Protein AF-A0A965RWA8-F1 (afdb_monomer_lite)

Structure (mmCIF, N/CA/C/O backbone):
data_AF-A0A965RWA8-F1
#
_entry.id   AF-A0A965RWA8-F1
#
loop_
_atom_site.group_PDB
_atom_site.id
_atom_site.type_symbol
_atom_site.label_atom_id
_atom_site.label_alt_id
_atom_site.label_comp_id
_atom_site.label_asym_id
_atom_site.label_entity_id
_atom_site.label_seq_id
_atom_site.pdbx_PDB_ins_code
_atom_site.Cartn_x
_atom_site.Cartn_y
_atom_site.Cartn_z
_atom_site.occupancy
_atom_site.B_iso_or_equiv
_atom_site.auth_seq_id
_atom_site.auth_comp_id
_atom_site.auth_asym_id
_atom_site.auth_atom_id
_atom_site.pdbx_PDB_model_num
ATOM 1 N N . MET A 1 1 ? -7.972 7.412 22.235 1.00 55.31 1 MET A N 1
ATOM 2 C CA . MET A 1 1 ? -8.795 7.378 21.010 1.00 55.31 1 MET A CA 1
ATOM 3 C C . MET A 1 1 ? -7.855 7.187 19.844 1.00 55.31 1 MET A C 1
ATOM 5 O O . MET A 1 1 ? -6.853 7.891 19.776 1.00 55.31 1 MET A O 1
ATOM 9 N N . GLU A 1 2 ? -8.108 6.162 19.041 1.00 70.69 2 GLU A N 1
ATOM 10 C CA . GLU A 1 2 ? -7.171 5.648 18.044 1.00 70.69 2 GLU A CA 1
ATOM 11 C C . GLU A 1 2 ? -7.383 6.349 16.698 1.00 70.69 2 GLU A C 1
ATOM 13 O O . GLU A 1 2 ? -8.517 6.536 16.262 1.00 70.69 2 GLU A O 1
ATOM 18 N N . THR A 1 3 ? -6.293 6.783 16.067 1.00 82.31 3 THR A N 1
ATOM 19 C CA . THR A 1 3 ? -6.325 7.334 14.709 1.00 82.31 3 THR A CA 1
ATOM 20 C C . THR A 1 3 ? -6.526 6.184 13.729 1.00 82.31 3 THR A C 1
ATOM 22 O O . THR A 1 3 ? -5.692 5.276 13.682 1.00 82.31 3 THR A O 1
ATOM 25 N N . GLN A 1 4 ? -7.593 6.240 12.935 1.00 89.06 4 GLN A N 1
ATOM 26 C CA . GLN A 1 4 ? -7.839 5.277 11.865 1.00 89.06 4 GLN A CA 1
ATOM 27 C C . GLN A 1 4 ? -7.369 5.833 10.525 1.00 89.06 4 GLN A C 1
ATOM 29 O O . GLN A 1 4 ? -7.453 7.033 10.259 1.00 89.06 4 GLN A O 1
ATOM 34 N N . LEU A 1 5 ? -6.877 4.937 9.685 1.00 91.31 5 LEU A N 1
ATOM 35 C CA . LEU A 1 5 ? -6.507 5.195 8.308 1.00 91.31 5 LEU A CA 1
ATOM 36 C C . LEU A 1 5 ? -7.437 4.401 7.407 1.00 91.31 5 LEU A C 1
ATOM 38 O O . LEU A 1 5 ? -7.679 3.224 7.642 1.00 91.31 5 LEU A O 1
ATOM 42 N N . GLU A 1 6 ? -7.949 5.046 6.376 1.00 93.81 6 GLU A N 1
ATOM 43 C CA . GLU A 1 6 ? -8.663 4.397 5.285 1.00 93.81 6 GLU A CA 1
ATOM 44 C C . GLU A 1 6 ? -7.770 4.475 4.050 1.00 93.81 6 GLU A C 1
ATOM 46 O O . GLU A 1 6 ? -7.572 5.556 3.493 1.00 93.81 6 GLU A O 1
ATOM 51 N N . ILE A 1 7 ? -7.182 3.345 3.662 1.00 94.56 7 ILE A N 1
ATOM 52 C CA . ILE A 1 7 ? -6.241 3.289 2.542 1.00 94.56 7 ILE A CA 1
ATOM 53 C C . ILE A 1 7 ? -7.010 3.418 1.230 1.00 94.56 7 ILE A C 1
ATOM 55 O O . ILE A 1 7 ? -8.023 2.757 1.024 1.00 94.56 7 ILE A O 1
ATOM 59 N N . LYS A 1 8 ? -6.533 4.286 0.345 1.00 95.88 8 LYS A N 1
ATOM 60 C CA . LYS A 1 8 ? -7.126 4.535 -0.977 1.00 95.88 8 LYS A CA 1
ATOM 61 C C . LYS A 1 8 ? -6.205 4.104 -2.109 1.00 95.88 8 LYS A C 1
ATOM 63 O O . LYS A 1 8 ? -6.659 3.859 -3.217 1.00 95.88 8 LYS A O 1
ATOM 68 N N . GLY A 1 9 ? -4.923 3.938 -1.816 1.00 95.88 9 GLY A N 1
ATOM 69 C CA . GLY A 1 9 ? -3.997 3.325 -2.745 1.00 95.88 9 GLY A CA 1
ATOM 70 C C . GLY A 1 9 ? -2.563 3.387 -2.262 1.00 95.88 9 GLY A C 1
ATOM 71 O O . GLY A 1 9 ? -2.262 3.948 -1.203 1.00 95.88 9 GLY A O 1
ATOM 72 N N . LEU A 1 10 ? -1.673 2.822 -3.061 1.00 96.19 10 LEU A N 1
ATOM 73 C CA . LEU A 1 10 ? -0.238 2.935 -2.861 1.00 96.19 10 LEU A CA 1
ATOM 74 C C . LEU A 1 10 ? 0.496 3.026 -4.193 1.00 96.19 10 LEU A C 1
ATOM 76 O O . LEU A 1 10 ? 0.002 2.560 -5.217 1.00 96.19 10 LEU A O 1
ATOM 80 N N . ARG A 1 11 ? 1.682 3.628 -4.152 1.00 96.88 11 ARG A N 1
ATOM 81 C CA . ARG A 1 11 ? 2.596 3.738 -5.284 1.00 96.88 11 ARG A CA 1
ATOM 82 C C . ARG A 1 11 ? 4.037 3.561 -4.819 1.00 96.88 11 ARG A C 1
ATOM 84 O O . ARG A 1 11 ? 4.422 4.084 -3.770 1.00 96.88 11 ARG A O 1
ATOM 91 N N . PHE A 1 12 ? 4.822 2.836 -5.604 1.00 95.62 12 PHE A N 1
ATOM 92 C CA . PHE A 1 12 ? 6.266 2.688 -5.430 1.00 95.62 12 PHE A CA 1
ATOM 93 C C . PHE A 1 12 ? 6.922 2.250 -6.743 1.00 95.62 12 PHE A C 1
ATOM 95 O O . PHE A 1 12 ? 6.238 1.783 -7.649 1.00 95.62 12 PHE A O 1
ATOM 102 N N . ASN A 1 13 ? 8.240 2.363 -6.845 1.00 94.38 13 ASN A N 1
ATOM 103 C CA . ASN A 1 13 ? 9.035 1.735 -7.898 1.00 94.38 13 ASN A CA 1
ATOM 104 C C . ASN A 1 13 ? 10.039 0.715 -7.330 1.00 94.38 13 ASN A C 1
ATOM 106 O O . ASN A 1 13 ? 10.180 0.545 -6.119 1.00 94.38 13 ASN A O 1
ATOM 110 N N . ASP A 1 14 ? 10.729 0.016 -8.223 1.00 89.94 14 ASP A N 1
ATOM 111 C CA . ASP A 1 14 ? 11.733 -1.011 -7.930 1.00 89.94 14 ASP A CA 1
ATOM 112 C C . ASP A 1 14 ? 13.008 -0.501 -7.230 1.00 89.94 14 ASP A C 1
ATOM 114 O O . ASP A 1 14 ? 13.753 -1.304 -6.664 1.00 89.94 14 ASP A O 1
ATOM 118 N N . PHE A 1 15 ? 13.237 0.813 -7.190 1.00 91.00 15 PHE A N 1
ATOM 119 C CA . PHE A 1 15 ? 14.357 1.452 -6.489 1.00 91.00 15 PHE A CA 1
ATOM 120 C C . PHE A 1 15 ? 13.947 2.193 -5.211 1.00 91.00 15 PHE A C 1
ATOM 122 O O . PHE A 1 15 ? 14.815 2.650 -4.458 1.00 91.00 15 PHE A O 1
ATOM 129 N N . ASP A 1 16 ? 12.647 2.319 -4.944 1.00 89.81 16 ASP A N 1
ATOM 130 C CA . ASP A 1 16 ? 12.154 3.098 -3.822 1.00 89.81 16 ASP A CA 1
ATOM 131 C C . ASP A 1 16 ? 12.497 2.437 -2.482 1.00 89.81 16 ASP A C 1
ATOM 133 O O . ASP A 1 16 ? 12.273 1.251 -2.237 1.00 89.81 16 ASP A O 1
ATOM 137 N N . GLN A 1 17 ? 12.985 3.248 -1.545 1.00 92.00 17 GLN A N 1
ATOM 138 C CA . GLN A 1 17 ? 13.156 2.826 -0.150 1.00 92.00 17 GLN A CA 1
ATOM 139 C C . GLN A 1 17 ? 11.860 2.955 0.658 1.00 92.00 17 GLN A C 1
ATOM 141 O O . GLN A 1 17 ? 11.764 2.452 1.781 1.00 92.00 17 GLN A O 1
ATOM 146 N N . GLN A 1 18 ? 10.868 3.656 0.108 1.00 92.62 18 GLN A N 1
ATOM 147 C CA . GLN A 1 18 ? 9.610 3.953 0.771 1.00 92.62 18 GLN A CA 1
ATOM 148 C C . GLN A 1 18 ? 8.437 3.759 -0.179 1.00 92.62 18 GLN A C 1
ATOM 150 O O . GLN A 1 18 ? 8.526 4.076 -1.356 1.00 92.62 18 GLN A O 1
ATOM 155 N N . VAL A 1 19 ? 7.313 3.309 0.361 1.00 93.62 19 VAL A N 1
ATOM 156 C CA . VAL A 1 19 ? 6.046 3.243 -0.361 1.00 93.62 19 VAL A CA 1
ATOM 157 C C . VAL A 1 19 ? 5.233 4.482 -0.030 1.00 93.62 19 VAL A C 1
ATOM 159 O O . VAL A 1 19 ? 5.033 4.813 1.145 1.00 93.62 19 VAL A O 1
ATOM 162 N N . CYS A 1 20 ? 4.754 5.151 -1.072 1.00 94.88 20 CYS A N 1
ATOM 163 C CA . CYS A 1 20 ? 3.779 6.222 -0.973 1.00 94.88 20 CYS A CA 1
ATOM 164 C C . CYS A 1 20 ? 2.397 5.597 -0.766 1.00 94.88 20 CYS A C 1
ATOM 166 O O . CYS A 1 20 ? 1.934 4.829 -1.602 1.00 94.88 20 CYS A O 1
ATOM 168 N N . VAL A 1 21 ? 1.738 5.903 0.346 1.00 94.56 21 VAL A N 1
ATOM 169 C CA . VAL A 1 21 ? 0.413 5.385 0.694 1.00 94.56 21 VAL A CA 1
ATOM 170 C C . VAL A 1 21 ? -0.561 6.550 0.768 1.00 94.56 21 VAL A C 1
ATOM 172 O O . VAL A 1 21 ? -0.386 7.480 1.554 1.00 94.56 21 VAL A O 1
ATOM 175 N N . MET A 1 22 ? -1.599 6.493 -0.052 1.00 95.44 22 MET A N 1
ATOM 176 C CA . MET A 1 22 ? -2.674 7.476 -0.096 1.00 95.44 22 MET A CA 1
ATOM 177 C C . MET A 1 22 ? -3.793 7.018 0.831 1.00 95.44 22 MET A C 1
ATOM 179 O O . MET A 1 22 ? -4.249 5.876 0.732 1.00 95.44 22 MET A O 1
ATOM 183 N N . ALA A 1 23 ? -4.220 7.879 1.751 1.00 93.31 23 ALA A N 1
ATOM 184 C CA . ALA A 1 23 ? -5.212 7.505 2.749 1.00 93.31 23 ALA A CA 1
ATOM 185 C C . ALA A 1 23 ? -6.040 8.695 3.236 1.00 93.31 23 ALA A C 1
ATOM 187 O O . ALA A 1 23 ? -5.569 9.832 3.260 1.00 93.31 23 ALA A O 1
ATOM 188 N N . ASN A 1 24 ? -7.242 8.414 3.733 1.00 93.25 24 ASN A N 1
ATOM 189 C CA . ASN A 1 24 ? -7.941 9.336 4.619 1.00 93.25 24 ASN A CA 1
ATOM 190 C C . ASN A 1 24 ? -7.546 9.047 6.067 1.00 93.25 24 ASN A C 1
ATOM 192 O O . ASN A 1 24 ? -7.622 7.906 6.526 1.00 93.25 24 ASN A O 1
ATOM 196 N N . VAL A 1 25 ? -7.171 10.084 6.811 1.00 91.00 25 VAL A N 1
ATOM 197 C CA . VAL A 1 25 ? -7.022 9.994 8.265 1.00 91.00 25 VAL A CA 1
ATOM 198 C C . VAL A 1 25 ? -8.350 10.337 8.907 1.00 91.00 25 VAL A C 1
ATOM 200 O O . VAL A 1 25 ? -8.855 11.442 8.726 1.00 91.00 25 VAL A O 1
ATOM 203 N N . ILE A 1 26 ? -8.881 9.411 9.697 1.00 90.06 26 ILE A N 1
ATOM 204 C CA . ILE A 1 26 ? -10.113 9.587 10.457 1.00 90.06 26 ILE A CA 1
ATOM 205 C C . ILE A 1 26 ? -9.733 9.707 11.931 1.00 90.06 26 ILE A C 1
ATOM 207 O O . ILE A 1 26 ? -9.201 8.774 12.542 1.00 90.06 26 ILE A O 1
ATOM 211 N N . LYS A 1 27 ? -9.991 10.881 12.505 1.00 86.06 27 LYS A N 1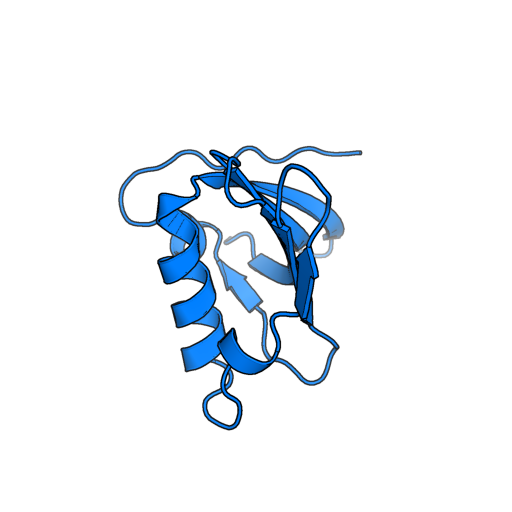
ATOM 212 C CA . LYS A 1 27 ? -9.797 11.148 13.929 1.00 86.06 27 LYS A CA 1
ATOM 213 C C . LYS A 1 27 ? -10.963 11.974 14.452 1.00 86.06 27 LYS A C 1
ATOM 215 O O . LYS A 1 27 ? -11.162 13.110 14.029 1.00 86.06 27 LYS A O 1
ATOM 220 N N . ASP A 1 28 ? -11.695 11.416 15.407 1.00 85.06 28 ASP A N 1
ATOM 221 C CA . ASP A 1 28 ? -12.905 12.025 15.963 1.00 85.06 28 ASP A CA 1
ATOM 222 C C . ASP A 1 28 ? -13.921 12.325 14.838 1.00 85.06 28 ASP A C 1
ATOM 224 O O . ASP A 1 28 ? -14.284 11.423 14.088 1.00 85.06 28 ASP A O 1
ATOM 228 N N . ASN A 1 29 ? -14.341 13.584 14.682 1.00 82.69 29 ASN A N 1
ATOM 229 C CA . ASN A 1 29 ? -15.227 14.033 13.599 1.00 82.69 29 ASN A CA 1
ATOM 230 C C . ASN A 1 29 ? -14.462 14.634 12.403 1.00 82.69 29 ASN A C 1
ATOM 232 O O . ASN A 1 29 ? -15.072 15.251 11.531 1.00 82.69 29 ASN A O 1
ATOM 236 N N . LEU A 1 30 ? -13.131 14.515 12.377 1.00 85.25 30 LEU A N 1
ATOM 237 C CA . LEU A 1 30 ? -12.286 15.025 11.302 1.00 85.25 30 LEU A CA 1
ATOM 238 C C . LEU A 1 30 ? -11.866 13.879 10.383 1.00 85.25 30 LEU A C 1
ATOM 240 O O . LEU A 1 30 ? -11.311 12.874 10.830 1.00 85.25 30 LEU A O 1
ATOM 244 N N . SER A 1 31 ? -12.095 14.077 9.088 1.00 89.44 31 SER A N 1
ATOM 245 C CA . SER A 1 31 ? -11.543 13.256 8.016 1.00 89.44 31 SER A CA 1
ATOM 246 C C . SER A 1 31 ? -10.780 14.163 7.061 1.00 89.44 31 SER A C 1
ATOM 248 O O . SER A 1 31 ? -11.299 15.205 6.659 1.00 89.44 31 SER A O 1
ATOM 250 N N . TYR A 1 32 ? -9.539 13.807 6.742 1.00 90.56 32 TYR A N 1
ATOM 251 C CA . TYR A 1 32 ? -8.746 14.528 5.751 1.00 90.56 32 TYR A CA 1
ATOM 252 C C . TYR A 1 32 ? -7.900 13.572 4.922 1.00 90.56 32 TYR A C 1
ATOM 254 O O . TYR A 1 32 ? -7.382 12.576 5.431 1.00 90.56 32 TYR A O 1
ATOM 262 N N . TRP A 1 33 ? -7.745 13.918 3.649 1.00 92.56 33 TRP A N 1
ATOM 263 C CA . TRP A 1 33 ? -6.855 13.230 2.727 1.00 92.56 33 TRP A CA 1
ATOM 264 C C . TRP A 1 33 ? -5.391 13.493 3.093 1.00 92.56 33 TRP A C 1
ATOM 266 O O . TRP A 1 33 ? -5.012 14.622 3.414 1.00 92.56 33 TRP A O 1
ATOM 276 N N . THR A 1 34 ? -4.555 12.462 3.040 1.00 91.38 34 THR A N 1
ATOM 277 C CA . THR A 1 34 ? -3.117 12.569 3.280 1.00 91.38 34 THR A CA 1
ATOM 278 C C . THR A 1 34 ? -2.335 11.568 2.438 1.00 91.38 34 THR A C 1
ATOM 280 O O . THR A 1 34 ? -2.863 10.564 1.954 1.00 91.38 34 THR A O 1
ATOM 283 N N . THR A 1 35 ? -1.035 11.825 2.353 1.00 92.38 35 THR A N 1
ATOM 284 C CA . THR A 1 35 ? -0.048 10.875 1.864 1.00 92.38 35 THR A CA 1
ATOM 285 C C . THR A 1 35 ? 0.898 10.510 3.006 1.00 92.38 35 THR A C 1
ATOM 287 O O . THR A 1 35 ? 1.452 11.371 3.696 1.00 92.38 35 THR A O 1
ATOM 290 N N . LEU A 1 36 ? 1.081 9.210 3.199 1.00 89.81 36 LEU A N 1
ATOM 291 C CA . LEU A 1 36 ? 1.966 8.597 4.178 1.00 89.81 36 LEU A CA 1
ATOM 292 C C . LEU A 1 36 ? 3.138 7.957 3.443 1.00 89.81 36 LEU A C 1
ATOM 294 O O . LEU A 1 36 ? 2.940 7.292 2.433 1.00 89.81 36 LEU A O 1
ATOM 298 N N . PHE A 1 37 ? 4.343 8.089 3.987 1.00 90.56 37 PHE A N 1
ATOM 299 C CA . PHE A 1 37 ? 5.487 7.311 3.517 1.00 90.56 37 PHE A CA 1
ATOM 300 C C . PHE A 1 37 ? 5.821 6.247 4.551 1.00 90.56 37 PHE A C 1
ATOM 302 O O . PHE A 1 37 ? 6.131 6.563 5.706 1.00 90.56 37 PHE A O 1
ATOM 309 N N . ILE A 1 38 ? 5.747 4.988 4.130 1.00 88.94 38 ILE A N 1
ATOM 310 C CA . ILE A 1 38 ? 6.179 3.841 4.929 1.00 88.94 38 ILE A CA 1
ATOM 311 C C . ILE A 1 38 ? 7.442 3.248 4.323 1.00 88.94 38 ILE A C 1
ATOM 313 O O . ILE A 1 38 ? 7.688 3.373 3.131 1.00 88.94 38 ILE A O 1
ATOM 317 N N . ASP A 1 39 ? 8.254 2.604 5.146 1.00 90.62 39 ASP A N 1
ATOM 318 C CA . ASP A 1 39 ? 9.414 1.856 4.670 1.00 90.62 39 ASP A CA 1
ATOM 319 C C . ASP A 1 39 ? 8.973 0.709 3.745 1.00 90.62 39 ASP A C 1
ATOM 321 O O . ASP A 1 39 ? 7.970 0.047 4.026 1.00 90.62 39 ASP A O 1
ATOM 325 N N . MET A 1 40 ? 9.724 0.447 2.672 1.00 90.56 40 MET A N 1
ATOM 326 C CA . MET A 1 40 ? 9.429 -0.639 1.728 1.00 90.56 40 MET A CA 1
ATOM 327 C C . MET A 1 40 ? 9.281 -2.004 2.423 1.00 90.56 40 MET A C 1
ATOM 329 O O . MET A 1 40 ? 8.454 -2.828 2.038 1.00 90.56 40 MET A O 1
ATOM 333 N N . THR A 1 41 ? 10.001 -2.238 3.522 1.00 89.25 41 THR A N 1
ATOM 334 C CA . THR A 1 41 ? 9.871 -3.469 4.323 1.00 89.25 41 THR A CA 1
ATOM 335 C C . THR A 1 41 ? 8.491 -3.646 4.968 1.00 89.25 41 THR A C 1
ATOM 337 O O . THR A 1 41 ? 8.120 -4.770 5.311 1.00 89.25 41 THR A O 1
ATOM 340 N N . CYS A 1 42 ? 7.712 -2.570 5.119 1.00 88.31 42 CYS A N 1
ATOM 341 C CA . CYS A 1 42 ? 6.349 -2.610 5.644 1.00 88.31 42 CYS A CA 1
ATOM 342 C C . CYS A 1 42 ? 5.299 -2.937 4.568 1.00 88.31 42 CYS A C 1
ATOM 344 O O . CYS A 1 42 ? 4.163 -3.249 4.931 1.00 88.31 42 CYS A O 1
ATOM 346 N N . LEU A 1 43 ? 5.654 -2.922 3.274 1.00 90.88 43 LEU A N 1
ATOM 347 C CA . LEU A 1 43 ? 4.717 -3.153 2.168 1.00 90.88 43 LEU A CA 1
ATOM 348 C C . LEU A 1 43 ? 3.971 -4.482 2.318 1.00 90.88 43 LEU A C 1
ATOM 350 O O . LEU A 1 43 ? 2.745 -4.510 2.306 1.00 90.88 43 LEU A O 1
ATOM 354 N N . ASN A 1 44 ? 4.695 -5.577 2.558 1.00 89.62 44 ASN A N 1
ATOM 355 C CA . ASN A 1 44 ? 4.076 -6.892 2.751 1.00 89.62 44 ASN A CA 1
ATOM 356 C C . ASN A 1 44 ? 3.118 -6.916 3.950 1.00 89.62 44 ASN A C 1
ATOM 358 O O . ASN A 1 44 ? 2.110 -7.618 3.925 1.00 89.62 44 ASN A O 1
ATOM 362 N N . GLY A 1 45 ? 3.417 -6.155 5.007 1.00 89.19 45 GLY A N 1
ATOM 363 C CA . GLY A 1 45 ? 2.518 -6.004 6.150 1.00 89.19 45 GLY A CA 1
ATOM 364 C C . GLY A 1 45 ? 1.200 -5.356 5.737 1.00 89.19 45 GLY A C 1
ATOM 365 O O . GLY A 1 45 ? 0.137 -5.910 6.010 1.00 89.19 45 GLY A O 1
ATOM 366 N N . LEU A 1 46 ? 1.281 -4.240 5.009 1.00 90.44 46 LEU A N 1
ATOM 367 C CA . LEU A 1 46 ? 0.120 -3.524 4.482 1.00 90.44 46 LEU A CA 1
ATOM 368 C C . LEU A 1 46 ? -0.716 -4.398 3.535 1.00 90.44 46 LEU A C 1
ATOM 370 O O . LEU A 1 46 ? -1.921 -4.532 3.738 1.00 90.44 46 LEU A O 1
ATOM 374 N N . ILE A 1 47 ? -0.085 -5.055 2.559 1.00 92.88 47 ILE A N 1
ATOM 375 C CA . ILE A 1 47 ? -0.782 -5.947 1.621 1.00 92.88 47 ILE A CA 1
ATOM 376 C C . ILE A 1 47 ? -1.504 -7.073 2.369 1.00 92.88 47 ILE A C 1
ATOM 378 O O . ILE A 1 47 ? -2.660 -7.363 2.078 1.00 92.88 47 ILE A O 1
ATOM 382 N N . ASN A 1 48 ? -0.876 -7.668 3.387 1.00 90.56 48 ASN A N 1
ATOM 383 C CA . ASN A 1 48 ? -1.501 -8.726 4.182 1.00 90.56 48 ASN A CA 1
ATOM 384 C C . ASN A 1 48 ? -2.698 -8.238 5.011 1.00 90.56 48 ASN A C 1
ATOM 386 O O . ASN A 1 48 ? -3.655 -8.993 5.200 1.00 90.56 48 ASN A O 1
ATOM 390 N N . VAL A 1 49 ? -2.653 -7.005 5.525 1.00 91.25 49 VAL A N 1
ATOM 391 C CA . VAL A 1 49 ? -3.800 -6.391 6.213 1.00 91.25 49 VAL A CA 1
ATOM 392 C C . VAL A 1 49 ? -4.961 -6.236 5.234 1.00 91.25 49 VAL A C 1
ATOM 394 O O . VAL A 1 49 ? -6.049 -6.742 5.510 1.00 91.25 49 VAL A O 1
ATOM 397 N N . LEU A 1 50 ? -4.709 -5.650 4.060 1.00 92.94 50 LEU A N 1
ATOM 398 C CA . LEU A 1 50 ? -5.719 -5.482 3.011 1.00 92.94 50 LEU A CA 1
ATOM 399 C C . LEU 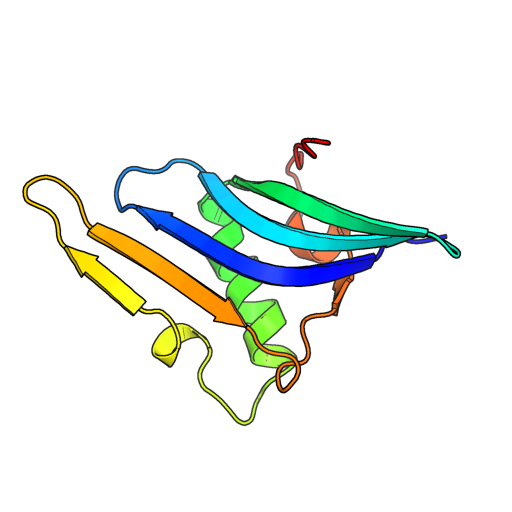A 1 50 ? -6.284 -6.833 2.543 1.00 92.94 50 LEU A C 1
ATOM 401 O O . LEU A 1 50 ? -7.497 -6.992 2.426 1.00 92.94 50 LEU A O 1
ATOM 405 N N . GLN A 1 51 ? -5.429 -7.840 2.355 1.00 93.69 51 GLN A N 1
ATOM 406 C CA . GLN A 1 51 ? -5.825 -9.180 1.916 1.00 93.69 51 GLN A CA 1
ATOM 407 C C . GLN A 1 51 ? -6.717 -9.890 2.937 1.00 93.69 51 GLN A C 1
ATOM 409 O O . GLN A 1 51 ? -7.678 -10.563 2.567 1.00 93.69 51 GLN A O 1
ATOM 414 N N . ARG A 1 52 ? -6.421 -9.743 4.234 1.00 93.06 52 ARG A N 1
ATOM 415 C CA . ARG A 1 52 ? -7.236 -10.328 5.308 1.00 93.06 52 ARG A CA 1
ATOM 416 C C . ARG A 1 52 ? -8.620 -9.690 5.386 1.00 93.06 52 ARG A C 1
ATOM 418 O O . ARG A 1 52 ? -9.582 -10.372 5.726 1.00 93.06 52 ARG A O 1
ATOM 425 N N . GLN A 1 53 ? -8.704 -8.393 5.107 1.00 92.81 53 GLN A N 1
ATOM 426 C CA . GLN A 1 53 ? -9.957 -7.641 5.113 1.00 92.81 53 GLN A CA 1
ATOM 427 C C . GLN A 1 53 ? -10.807 -7.900 3.864 1.00 92.81 53 GLN A C 1
ATOM 429 O O . GLN A 1 53 ? -12.023 -7.730 3.922 1.00 92.81 53 GLN A O 1
ATOM 434 N N . ASN A 1 54 ? -10.182 -8.354 2.773 1.00 93.62 54 ASN A N 1
ATOM 435 C CA . ASN A 1 54 ? -10.822 -8.610 1.486 1.00 93.62 54 ASN A CA 1
ATOM 436 C C . ASN A 1 54 ? -10.509 -10.036 0.979 1.00 93.62 54 ASN A C 1
ATOM 438 O O . ASN A 1 54 ? -9.859 -10.193 -0.051 1.00 93.62 54 ASN A O 1
ATOM 442 N N . PRO A 1 55 ? -10.939 -11.102 1.685 1.00 93.44 55 PRO A N 1
ATOM 443 C CA . PRO A 1 55 ? -10.600 -12.491 1.343 1.00 93.44 55 PRO A CA 1
ATOM 444 C C . PRO A 1 55 ? -11.162 -12.972 -0.005 1.00 93.44 55 PRO A C 1
ATOM 446 O O . PRO A 1 55 ? -10.751 -14.015 -0.505 1.00 93.44 55 PRO A O 1
ATOM 449 N N . GLN A 1 56 ? -12.122 -12.244 -0.571 1.00 93.56 56 GLN A N 1
ATOM 450 C CA . GLN A 1 56 ? -12.784 -12.546 -1.838 1.00 93.56 56 GLN A CA 1
ATOM 451 C C . GLN A 1 56 ? -11.994 -12.118 -3.086 1.00 93.56 56 GLN A C 1
ATOM 453 O O . GLN A 1 56 ? -12.381 -12.481 -4.193 1.00 93.56 56 GLN A O 1
ATOM 458 N N . VAL A 1 57 ? -10.915 -11.352 -2.915 1.00 92.25 57 VAL A N 1
ATOM 459 C CA . VAL A 1 57 ? -10.051 -10.843 -3.992 1.00 92.25 57 VAL A CA 1
ATOM 460 C C . VAL A 1 57 ? -8.590 -11.086 -3.638 1.00 92.25 57 VAL A C 1
ATOM 462 O O . VAL A 1 57 ? -8.240 -11.136 -2.461 1.00 92.25 57 VAL A O 1
ATOM 465 N N . THR A 1 58 ? -7.722 -11.207 -4.637 1.00 92.88 58 THR A N 1
ATOM 466 C CA . THR A 1 58 ? -6.270 -11.244 -4.428 1.00 92.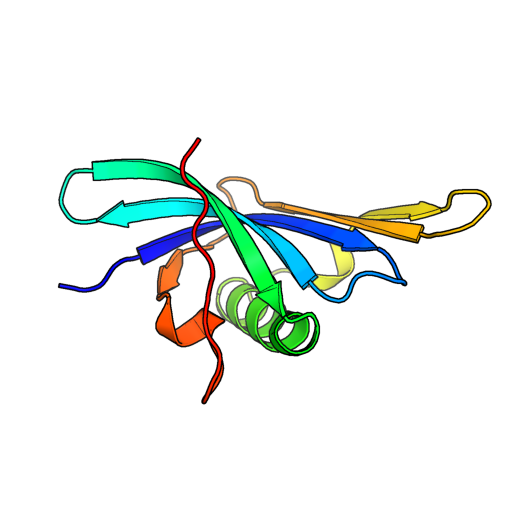88 58 THR A CA 1
ATOM 467 C C . THR A 1 58 ? -5.726 -9.827 -4.575 1.00 92.88 58 THR A C 1
ATOM 469 O O . THR A 1 58 ? -5.642 -9.319 -5.685 1.00 92.88 58 THR A O 1
ATOM 472 N N . ILE A 1 59 ? -5.313 -9.179 -3.482 1.00 92.44 59 ILE A N 1
ATOM 473 C CA . ILE A 1 59 ? -4.858 -7.771 -3.521 1.00 92.44 59 ILE A CA 1
ATOM 474 C C . ILE A 1 59 ? -3.665 -7.567 -4.462 1.00 92.44 59 ILE A C 1
ATOM 476 O O . ILE A 1 59 ? -3.546 -6.524 -5.094 1.00 92.44 59 ILE A O 1
ATOM 480 N N . LE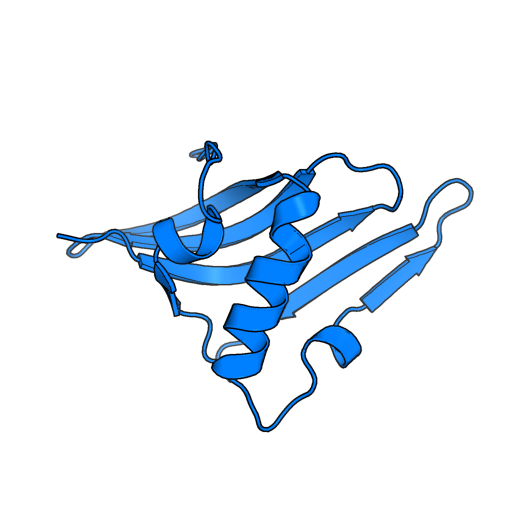U A 1 60 ? -2.777 -8.558 -4.564 1.00 91.19 60 LEU A N 1
ATOM 481 C CA . LEU A 1 60 ? -1.619 -8.487 -5.458 1.00 91.19 60 LEU A CA 1
ATOM 482 C C . LEU A 1 60 ? -2.010 -8.460 -6.941 1.00 91.19 60 LEU A C 1
ATOM 484 O O . LEU A 1 60 ? -1.292 -7.844 -7.722 1.00 91.19 60 LEU A O 1
ATOM 488 N N . ASP A 1 61 ? -3.132 -9.081 -7.313 1.00 93.38 61 ASP A N 1
ATOM 489 C CA . ASP A 1 61 ? -3.604 -9.118 -8.704 1.00 93.38 61 ASP A CA 1
ATOM 490 C C . ASP A 1 61 ? -4.177 -7.757 -9.142 1.00 93.38 61 ASP A C 1
ATOM 492 O O . ASP A 1 61 ? -4.242 -7.463 -10.333 1.00 93.38 61 ASP A O 1
ATOM 496 N N . GLU A 1 62 ? -4.535 -6.901 -8.181 1.00 94.19 62 GLU A N 1
ATOM 497 C CA . GLU A 1 62 ? -5.028 -5.538 -8.413 1.00 94.19 62 GLU A CA 1
ATOM 498 C C . GLU A 1 62 ? -3.892 -4.510 -8.577 1.00 94.19 62 GLU A C 1
ATOM 500 O O . GLU A 1 62 ? -4.138 -3.351 -8.922 1.00 94.19 62 GLU A O 1
ATOM 505 N N . ILE A 1 63 ? -2.633 -4.909 -8.342 1.00 94.94 63 ILE A N 1
ATOM 506 C CA . ILE A 1 63 ? -1.475 -4.031 -8.535 1.00 94.94 63 ILE A CA 1
ATOM 507 C C . ILE A 1 63 ? -1.176 -3.923 -10.030 1.00 94.94 63 ILE A C 1
ATOM 509 O O . ILE A 1 63 ? -0.795 -4.889 -10.691 1.00 94.94 63 ILE A O 1
ATOM 513 N N . LYS A 1 64 ? -1.281 -2.705 -10.555 1.00 96.06 64 LYS A N 1
ATOM 514 C CA . LYS A 1 64 ? -0.880 -2.364 -11.919 1.00 96.06 64 LYS A CA 1
ATOM 515 C C . LYS A 1 64 ? 0.597 -2.004 -11.932 1.00 96.06 64 LYS A C 1
ATOM 517 O O . LYS A 1 64 ? 1.103 -1.409 -10.981 1.00 96.06 64 LYS A O 1
ATOM 522 N N . SER A 1 65 ? 1.282 -2.317 -13.026 1.00 96.19 65 SER A N 1
ATOM 523 C CA . SER A 1 65 ? 2.656 -1.877 -13.242 1.00 96.19 65 SER A CA 1
ATOM 524 C C . SER A 1 65 ? 2.832 -1.185 -14.587 1.00 96.19 65 SER A C 1
ATOM 526 O O . SER A 1 65 ? 2.173 -1.513 -15.576 1.00 96.19 65 SER A O 1
ATOM 528 N N . ILE A 1 66 ? 3.728 -0.202 -14.610 1.00 95.00 66 ILE A N 1
ATOM 529 C CA . ILE A 1 66 ? 4.147 0.515 -15.812 1.00 95.00 66 ILE A CA 1
ATOM 530 C C . ILE A 1 66 ? 5.670 0.493 -15.839 1.00 95.00 66 ILE A C 1
ATOM 532 O O . ILE A 1 66 ? 6.329 1.054 -14.964 1.00 95.00 66 ILE A O 1
ATOM 536 N N . THR A 1 67 ? 6.235 -0.166 -16.846 1.00 94.69 67 THR A N 1
ATOM 537 C CA . THR A 1 67 ? 7.685 -0.222 -17.043 1.00 94.69 67 THR A CA 1
ATOM 538 C C . THR A 1 67 ? 8.140 0.944 -17.915 1.00 94.69 67 THR A C 1
ATOM 540 O O . THR A 1 67 ? 7.718 1.085 -19.064 1.00 94.69 67 THR A O 1
ATOM 543 N N . TYR A 1 68 ? 9.023 1.763 -17.358 1.00 91.06 68 TYR A N 1
ATOM 544 C CA . TYR A 1 68 ? 9.774 2.804 -18.048 1.00 91.06 68 TYR A CA 1
ATOM 545 C C . TYR A 1 68 ? 11.146 2.268 -18.470 1.00 91.06 68 TYR A C 1
ATOM 547 O O . TYR A 1 68 ? 11.489 1.118 -18.204 1.00 91.06 68 TYR A O 1
ATOM 555 N N . LEU A 1 69 ? 11.941 3.104 -19.146 1.00 92.69 69 LEU A N 1
ATOM 556 C CA . LEU A 1 69 ? 13.264 2.707 -19.637 1.00 92.69 69 LEU A CA 1
ATOM 557 C C . LEU A 1 69 ? 14.184 2.219 -18.504 1.00 92.69 69 LEU A C 1
ATOM 559 O O . LEU A 1 69 ?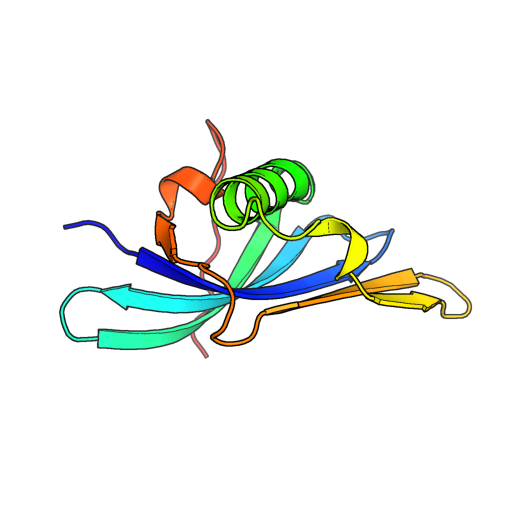 14.925 1.258 -18.692 1.00 92.69 69 LEU A O 1
ATOM 563 N N . ASP A 1 70 ? 14.096 2.873 -17.343 1.00 93.06 70 ASP A N 1
ATOM 564 C CA . ASP A 1 70 ? 15.061 2.709 -16.255 1.00 93.06 70 ASP A CA 1
ATOM 565 C C . ASP A 1 70 ? 14.460 2.112 -14.976 1.00 93.06 70 ASP A C 1
ATOM 567 O O . ASP A 1 70 ? 15.220 1.762 -14.081 1.00 93.06 70 ASP A O 1
ATOM 571 N N . PHE A 1 71 ? 13.130 2.015 -14.862 1.00 93.00 71 PHE A N 1
ATOM 572 C CA . PHE A 1 71 ? 12.435 1.568 -13.649 1.00 93.00 71 PHE A CA 1
ATOM 573 C C . PHE A 1 71 ? 11.017 1.076 -13.948 1.00 93.00 71 PHE A C 1
ATOM 575 O O . PHE A 1 71 ? 10.455 1.367 -15.004 1.00 93.00 71 PHE A O 1
ATOM 582 N N . THR A 1 72 ? 10.416 0.351 -13.008 1.00 95.94 72 THR A N 1
ATOM 583 C CA . THR A 1 72 ? 9.001 -0.046 -13.063 1.00 95.94 72 THR A CA 1
ATOM 584 C C . THR A 1 72 ? 8.239 0.597 -11.915 1.00 95.94 72 THR A C 1
ATOM 586 O O . THR A 1 72 ? 8.572 0.371 -10.755 1.00 95.94 72 THR A O 1
ATOM 589 N N . GLU A 1 73 ? 7.203 1.377 -12.229 1.00 96.25 73 GLU A N 1
ATOM 590 C CA . GLU A 1 73 ? 6.239 1.843 -11.228 1.00 96.25 73 GLU A CA 1
ATOM 591 C C . GLU A 1 73 ? 5.180 0.776 -10.982 1.00 96.25 73 GLU A C 1
ATOM 593 O O . GLU A 1 73 ? 4.700 0.134 -11.915 1.00 96.25 73 GLU A O 1
ATOM 598 N N . TYR A 1 74 ? 4.789 0.648 -9.722 1.00 97.00 74 TYR A N 1
ATOM 599 C CA . TYR A 1 74 ? 3.710 -0.190 -9.235 1.00 97.00 74 TYR A CA 1
ATOM 600 C C . TYR A 1 74 ? 2.681 0.701 -8.549 1.00 97.00 74 TYR A C 1
ATOM 602 O O . TYR A 1 74 ? 3.033 1.568 -7.744 1.00 97.00 74 TYR A O 1
ATOM 610 N N . GLU A 1 75 ? 1.411 0.478 -8.858 1.00 96.94 75 GLU A N 1
ATOM 611 C CA . GLU A 1 75 ? 0.300 1.276 -8.360 1.00 96.94 75 GLU A CA 1
ATOM 612 C C . GLU A 1 75 ? -0.887 0.381 -8.019 1.00 96.94 75 GLU A C 1
ATOM 614 O O . GLU A 1 75 ? -1.268 -0.506 -8.781 1.00 96.94 75 GLU A O 1
ATOM 619 N N . LEU A 1 76 ? -1.472 0.631 -6.855 1.00 96.50 76 LEU A N 1
ATOM 620 C CA . LEU A 1 76 ? -2.709 0.013 -6.404 1.00 96.50 76 LEU A CA 1
ATOM 621 C C . LEU A 1 76 ? -3.694 1.132 -6.098 1.00 96.50 76 LEU A C 1
ATOM 623 O O . LEU A 1 76 ? -3.402 1.998 -5.273 1.00 96.50 76 LEU A O 1
ATOM 627 N N . GLU A 1 77 ? -4.863 1.075 -6.717 1.00 95.12 77 GLU A N 1
ATOM 628 C CA . GLU A 1 77 ? -5.988 1.963 -6.436 1.00 95.12 77 GLU A CA 1
ATOM 629 C C . GLU A 1 77 ? -7.102 1.130 -5.809 1.00 95.12 77 GLU A C 1
ATOM 631 O O . GLU A 1 77 ? -7.486 0.096 -6.350 1.00 95.12 77 GLU A O 1
ATOM 636 N N . LEU A 1 78 ? -7.601 1.565 -4.654 1.00 93.31 78 LEU A N 1
ATOM 637 C CA . LEU A 1 78 ? -8.657 0.881 -3.917 1.00 93.31 78 LEU A CA 1
ATOM 638 C C . LEU A 1 78 ? -9.900 1.763 -3.918 1.00 93.31 78 LEU A C 1
ATOM 640 O O . LEU A 1 78 ? -9.898 2.862 -3.356 1.00 93.31 78 LEU A O 1
ATOM 644 N N . ASP A 1 79 ? -10.957 1.272 -4.554 1.00 89.94 79 ASP A N 1
ATOM 645 C CA . ASP A 1 79 ? -12.261 1.920 -4.530 1.00 89.94 79 ASP A CA 1
ATOM 646 C C . ASP A 1 79 ? -13.048 1.573 -3.253 1.00 89.94 79 ASP A C 1
ATOM 648 O O . ASP A 1 79 ? -12.588 0.844 -2.368 1.00 89.94 79 ASP A O 1
ATOM 652 N N . ASP A 1 80 ? -14.263 2.109 -3.146 1.00 86.81 80 ASP A N 1
ATOM 653 C CA . ASP A 1 80 ? -15.110 1.936 -1.965 1.00 86.81 80 ASP A CA 1
ATOM 654 C C . ASP A 1 80 ? -15.685 0.509 -1.814 1.00 86.81 80 ASP A C 1
ATOM 656 O O . ASP A 1 80 ? -16.391 0.233 -0.842 1.00 86.81 80 ASP A O 1
ATOM 660 N N . THR A 1 81 ? -15.399 -0.415 -2.744 1.00 88.56 81 THR A N 1
ATOM 661 C CA . THR A 1 81 ? -15.770 -1.836 -2.611 1.00 88.56 81 THR A CA 1
ATOM 662 C C . THR A 1 81 ? -14.795 -2.619 -1.731 1.00 88.56 81 THR A C 1
ATOM 664 O O . THR A 1 81 ? -15.154 -3.683 -1.217 1.00 88.56 81 THR A O 1
ATOM 667 N N . PHE A 1 82 ? -13.593 -2.081 -1.499 1.00 90.81 82 PHE A N 1
ATOM 668 C CA . PHE A 1 82 ? -12.604 -2.667 -0.604 1.00 90.81 82 PHE A CA 1
ATOM 669 C C . PHE A 1 82 ? -12.812 -2.191 0.834 1.00 90.81 82 PHE A C 1
ATOM 671 O O . PHE A 1 82 ? -13.030 -1.014 1.121 1.00 90.81 82 PHE A O 1
ATOM 678 N N . ASN A 1 83 ? -12.655 -3.107 1.783 1.00 91.38 83 ASN A N 1
ATOM 679 C CA . ASN A 1 83 ? -12.461 -2.743 3.176 1.00 91.38 83 ASN A CA 1
ATOM 680 C C . ASN A 1 83 ? -10.992 -2.358 3.389 1.00 91.38 83 ASN A C 1
ATOM 682 O O . AS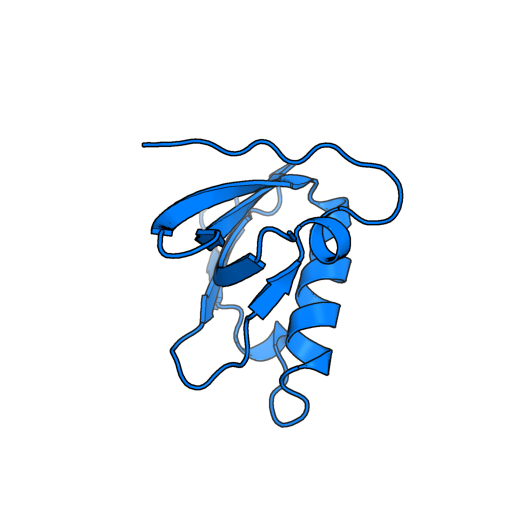N A 1 83 ? -10.110 -3.207 3.272 1.00 91.38 83 ASN A O 1
ATOM 686 N N . THR A 1 84 ? -10.738 -1.079 3.664 1.00 92.19 84 THR A N 1
ATOM 687 C CA . THR A 1 84 ? -9.379 -0.513 3.702 1.00 92.19 84 THR A CA 1
ATOM 688 C C . THR A 1 84 ? -9.034 0.182 5.017 1.00 92.19 84 THR A C 1
ATOM 690 O O . THR A 1 84 ? -8.031 0.897 5.113 1.00 92.19 84 THR A O 1
ATOM 693 N N . LYS A 1 85 ? -9.874 0.007 6.043 1.00 91.06 85 LYS A N 1
ATOM 694 C CA . LYS A 1 85 ? -9.682 0.648 7.345 1.00 91.06 85 LYS A CA 1
ATOM 695 C C . LYS A 1 85 ? -8.657 -0.115 8.172 1.00 91.06 85 LYS A C 1
ATOM 697 O O . LYS A 1 85 ? -8.862 -1.282 8.486 1.00 91.06 85 LYS A O 1
ATOM 702 N N . CYS A 1 86 ? -7.597 0.555 8.592 1.00 87.69 86 CYS A N 1
ATOM 703 C CA . CYS A 1 86 ? -6.585 0.009 9.490 1.00 87.69 86 CYS A CA 1
ATOM 704 C C . CYS A 1 86 ? -6.126 1.063 10.498 1.00 87.69 86 CYS A C 1
ATOM 706 O O . CYS A 1 86 ? -6.311 2.267 10.300 1.00 87.69 86 CYS A O 1
ATOM 708 N N . SER A 1 87 ? -5.542 0.630 11.608 1.00 85.38 87 SER A N 1
ATOM 709 C CA . SER A 1 87 ? -4.904 1.547 12.544 1.00 85.38 87 SER A CA 1
ATOM 710 C C . SER A 1 87 ? -3.470 1.866 12.126 1.00 85.38 87 SER A C 1
ATOM 712 O O . SER A 1 87 ? -2.806 1.121 11.402 1.00 85.38 87 SER A O 1
ATOM 714 N N . LEU A 1 88 ? -2.951 2.993 12.615 1.00 77.50 88 LEU A N 1
ATOM 715 C CA . LEU A 1 88 ? -1.553 3.359 12.385 1.00 77.50 88 LEU A CA 1
ATOM 716 C C . LEU A 1 88 ? -0.579 2.306 12.953 1.00 77.50 88 LEU A C 1
ATOM 718 O O . LEU A 1 88 ? 0.536 2.170 12.453 1.00 77.50 88 LEU A O 1
ATOM 722 N N . GLU A 1 89 ? -0.976 1.573 13.997 1.00 76.31 89 GLU A N 1
ATOM 723 C CA . GLU A 1 89 ? -0.151 0.517 14.595 1.00 76.31 89 GLU A CA 1
ATOM 724 C C . GLU A 1 89 ? -0.036 -0.707 13.682 1.00 76.31 89 GLU A C 1
ATOM 726 O O . GLU A 1 89 ? 1.047 -1.283 13.568 1.00 76.31 89 GLU A O 1
ATOM 731 N N . GLU A 1 90 ? -1.109 -1.055 12.967 1.00 75.81 90 GLU A N 1
ATOM 732 C CA . GLU A 1 90 ? -1.115 -2.158 11.997 1.00 75.81 90 GLU A CA 1
ATOM 733 C C . GLU A 1 90 ? -0.163 -1.894 10.819 1.00 75.81 90 GLU A C 1
ATOM 735 O O . GLU A 1 90 ? 0.480 -2.817 10.318 1.00 75.81 90 GLU A O 1
ATOM 740 N N . LEU A 1 91 ? -0.003 -0.627 10.429 1.00 71.62 91 LEU A N 1
ATOM 741 C CA . LEU A 1 91 ? 0.918 -0.191 9.372 1.00 71.62 91 LEU A CA 1
ATOM 742 C C . LEU A 1 91 ? 2.389 -0.151 9.794 1.00 71.62 91 LEU A C 1
ATOM 744 O O . LEU A 1 91 ? 3.278 -0.311 8.958 1.00 71.62 91 LEU A O 1
ATOM 748 N N . LYS A 1 92 ? 2.675 0.094 11.076 1.00 65.62 92 LYS A N 1
ATOM 749 C CA . LYS A 1 92 ? 4.048 0.326 11.548 1.00 65.62 92 LYS A CA 1
ATOM 750 C C . LYS A 1 92 ? 4.917 -0.927 11.554 1.00 65.62 92 LYS A C 1
ATOM 752 O O . LYS A 1 92 ? 6.146 -0.814 11.594 1.00 65.62 92 LYS A O 1
ATOM 757 N N . GLY A 1 93 ? 4.314 -2.118 11.573 1.00 55.75 93 GLY A N 1
ATOM 758 C CA . GLY A 1 93 ? 5.029 -3.307 12.031 1.00 55.75 93 GLY A CA 1
ATOM 759 C C . GLY A 1 93 ? 5.636 -3.066 13.425 1.00 55.75 93 GLY A C 1
ATOM 760 O O . GLY A 1 93 ? 5.535 -1.990 14.010 1.00 55.75 93 GLY A O 1
ATOM 761 N N . LYS A 1 94 ? 6.284 -4.060 14.027 1.00 45.38 94 LYS A N 1
ATOM 762 C CA . LYS A 1 94 ? 6.671 -3.968 15.446 1.00 45.38 94 LYS A CA 1
ATOM 763 C C . LYS A 1 94 ? 7.685 -2.867 15.833 1.00 45.38 94 LYS A C 1
ATOM 765 O O . LYS A 1 94 ? 8.029 -2.848 17.008 1.00 45.38 94 LYS A O 1
ATOM 770 N N . ASN A 1 95 ? 8.203 -1.998 14.945 1.00 42.94 95 ASN A N 1
ATOM 771 C CA . ASN A 1 95 ? 9.239 -1.025 15.355 1.00 42.94 95 ASN A CA 1
ATOM 772 C C . ASN A 1 95 ? 9.634 0.093 14.350 1.00 42.94 95 ASN A C 1
ATOM 774 O O . ASN A 1 95 ? 10.828 0.347 14.195 1.00 42.94 95 ASN A O 1
ATOM 778 N N . ARG A 1 96 ? 8.719 0.770 13.630 1.00 53.00 96 ARG A N 1
ATOM 779 C CA . ARG A 1 96 ? 9.137 1.850 12.692 1.00 53.00 96 ARG A CA 1
ATOM 780 C C . ARG A 1 96 ? 8.288 3.125 12.740 1.00 53.00 96 ARG A C 1
ATOM 782 O O . ARG A 1 96 ? 7.092 3.096 13.025 1.00 53.00 96 ARG A O 1
ATOM 789 N N . GLU A 1 97 ? 8.941 4.265 12.497 1.00 49.06 97 GLU A N 1
ATOM 790 C CA . GLU A 1 97 ? 8.319 5.594 12.439 1.00 49.06 97 GLU A CA 1
ATOM 791 C C . GLU A 1 97 ? 7.537 5.780 11.131 1.00 49.06 97 GLU A C 1
ATOM 793 O O . GLU A 1 97 ? 8.029 5.460 10.053 1.00 49.06 97 GLU A O 1
ATOM 798 N N . VAL A 1 98 ? 6.327 6.341 11.223 1.00 53.78 98 VAL A N 1
ATOM 799 C CA . VAL A 1 98 ? 5.519 6.742 10.060 1.00 53.78 98 VAL A CA 1
ATOM 800 C C . VAL A 1 98 ? 5.570 8.258 9.961 1.00 53.78 98 VAL A C 1
ATOM 802 O O . VAL A 1 98 ? 5.209 8.944 10.922 1.00 53.78 98 VAL A O 1
ATOM 805 N N . LYS A 1 99 ? 6.005 8.780 8.811 1.00 59.72 99 LYS A N 1
ATOM 806 C CA . LYS A 1 99 ? 6.004 10.221 8.536 1.00 59.72 99 LYS A CA 1
ATOM 807 C C . LYS A 1 99 ? 4.695 10.604 7.847 1.00 59.72 99 LYS A C 1
ATOM 809 O O . LYS A 1 99 ? 4.426 10.183 6.727 1.00 59.72 99 LYS A O 1
ATOM 814 N N . LEU A 1 100 ? 3.890 11.399 8.547 1.00 57.97 100 LEU A N 1
ATOM 815 C CA . LEU A 1 100 ? 2.677 12.035 8.032 1.00 57.97 100 LEU A CA 1
ATOM 816 C C . LEU A 1 100 ? 3.056 13.361 7.369 1.00 57.97 100 LEU A C 1
ATOM 818 O O . LEU A 1 100 ? 3.621 14.225 8.043 1.00 57.97 100 LEU A O 1
ATOM 822 N N . ILE A 1 101 ? 2.714 13.549 6.094 1.00 57.22 101 ILE A N 1
ATOM 823 C CA . ILE A 1 101 ? 2.828 14.853 5.432 1.00 57.22 101 ILE A CA 1
ATOM 824 C C . ILE A 1 101 ? 1.423 15.441 5.297 1.00 57.22 101 ILE A C 1
ATOM 826 O O . ILE A 1 101 ? 0.530 14.843 4.698 1.00 57.22 101 ILE A O 1
ATOM 830 N N . ARG A 1 102 ? 1.216 16.619 5.891 1.00 48.38 102 ARG A N 1
ATOM 831 C CA . ARG A 1 102 ? 0.007 17.424 5.684 1.00 48.38 102 ARG A CA 1
ATOM 832 C C . ARG A 1 102 ? 0.271 18.357 4.506 1.00 48.38 102 ARG A C 1
ATOM 834 O O . ARG A 1 102 ? 1.267 19.077 4.549 1.00 48.38 102 ARG A O 1
ATOM 841 N N . ALA A 1 103 ? -0.578 18.297 3.485 1.00 42.94 103 ALA A N 1
ATOM 842 C CA . ALA A 1 103 ? -0.668 19.328 2.455 1.00 42.94 103 ALA A CA 1
ATOM 843 C C . ALA A 1 103 ? -1.647 20.415 2.913 1.00 42.94 103 ALA A C 1
ATOM 845 O O . ALA A 1 103 ? -2.635 20.049 3.595 1.00 42.94 103 ALA A O 1
#

Sequence (103 aa):
METQLEIKGLRFNDFDQQVCVMANVIKDNLSYWTTLFIDMTCLNGLINVLQRQNPQVTILDEIKSITYLDFTEYELELDDTFNTKCSLEELKGKNREVKLIRA

Secondary structure (DSSP, 8-state):
-PPEEEEEEEEEETT-SEEEEEEEEEETTEEEEEEEEEEGGGHHHHHHHHHHH-TTS-GGGG-EEEE-SS-EEEEEE--TTS--EEEHHHHHGGG---EEE--

pLDDT: mean 86.17, std 13.73, range [42.94, 97.0]

Radius of gyration: 13.59 Å; chains: 1; bounding box: 31×32×41 Å

Foldseek 3Di:
DFWKWFWFKWKDKPPDQWIWTWTWIDDDPDTDTWIKTDGPVLVVLQLVVQCVQCVVDRQVVQWDWDDDPPIIMIMHGDDPVGRRMDTPPSSQPPDHDMDIDDD